Protein AF-A0A850QR48-F1 (afdb_monomer_lite)

pLDDT: mean 93.19, std 10.58, range [37.56, 98.62]

Foldseek 3Di:
DDPPPPDPPVVVVVVLVVLLLQCQQAAAAPLLCLLVQLVLVVVLVVVVWDKDEAVRVDPPVPDPPDDVVSLVVSLVVSVVVPRDVVVSVRNVSGGDMDTDDDPVDDDDDDDDDFDRHWAQAADDPDCPRPCNVVVRHYPDGRTGNYPNVGSPSD

Secondary structure (DSSP, 8-state):
--------HHHHHHHHHHHHHHHHHS--BTT--HHHHHHHHHHHHHTT-EEE-GGGT--GGG--S--HHHHHHHHHHHHHTT--HHHHHHHTT----EEE---SSS-----------BBS-PPP--TTSHHHHTT---SSTT-B-TTTTT-TT-

Structure (mmCIF, N/CA/C/O backbone):
data_AF-A0A850QR48-F1
#
_entry.id   AF-A0A850QR48-F1
#
loop_
_atom_site.group_PDB
_atom_site.id
_atom_site.type_symbol
_atom_site.label_atom_id
_atom_site.label_alt_id
_atom_site.label_comp_id
_atom_site.label_asym_id
_atom_site.label_entity_id
_atom_site.label_seq_id
_atom_site.pdbx_PDB_ins_code
_atom_site.Cartn_x
_atom_site.Cartn_y
_atom_site.Cartn_z
_atom_site.occupancy
_atom_site.B_iso_or_equiv
_atom_site.auth_seq_id
_atom_site.auth_comp_id
_atom_site.auth_asym_id
_atom_site.auth_atom_id
_atom_site.pdbx_PDB_model_num
ATOM 1 N N . MET A 1 1 ? -37.547 1.657 4.595 1.00 37.56 1 MET A N 1
ATOM 2 C CA . MET A 1 1 ? -37.217 2.499 3.427 1.00 37.56 1 MET A CA 1
ATOM 3 C C . MET A 1 1 ? -35.906 1.968 2.877 1.00 37.56 1 MET A C 1
ATOM 5 O O . MET A 1 1 ? -34.861 2.218 3.457 1.00 37.56 1 MET A O 1
ATOM 9 N N . THR A 1 2 ? -35.983 1.075 1.897 1.00 42.69 2 THR A N 1
ATOM 10 C CA . THR A 1 2 ? -34.848 0.290 1.398 1.00 42.69 2 THR A CA 1
ATOM 11 C C . THR A 1 2 ? -34.042 1.157 0.434 1.00 42.69 2 THR A C 1
ATOM 13 O O . THR A 1 2 ? -34.392 1.279 -0.735 1.00 42.69 2 THR A O 1
ATOM 16 N N . PHE A 1 3 ? -32.992 1.810 0.931 1.00 43.66 3 PHE A N 1
ATOM 17 C CA . PHE A 1 3 ? -32.011 2.497 0.093 1.00 43.66 3 PHE A CA 1
ATOM 18 C C . PHE A 1 3 ? -31.016 1.470 -0.458 1.00 43.66 3 PHE A C 1
ATOM 20 O O . PHE A 1 3 ? -29.867 1.419 -0.039 1.00 43.66 3 PHE A O 1
ATOM 27 N N . PHE A 1 4 ? -31.447 0.633 -1.402 1.00 51.44 4 PHE A N 1
ATOM 28 C CA . PHE A 1 4 ? -30.479 0.066 -2.336 1.00 51.44 4 PHE A CA 1
ATOM 29 C C . PHE A 1 4 ? -30.189 1.169 -3.351 1.00 51.44 4 PHE A C 1
ATOM 31 O O . PHE A 1 4 ? -30.969 1.398 -4.274 1.00 51.44 4 PHE A O 1
ATOM 38 N N . GLN A 1 5 ? -29.114 1.929 -3.128 1.00 60.53 5 GLN A N 1
ATOM 39 C CA . GLN A 1 5 ? -28.531 2.713 -4.211 1.00 60.53 5 GLN A CA 1
ATOM 40 C C . GLN A 1 5 ? -28.214 1.735 -5.346 1.00 60.53 5 GLN A C 1
ATOM 42 O O . GLN A 1 5 ? -27.532 0.737 -5.120 1.00 60.53 5 GLN A O 1
ATOM 47 N N . ASN A 1 6 ? -28.728 2.007 -6.548 1.00 66.50 6 ASN A N 1
ATOM 48 C CA . ASN A 1 6 ? -28.293 1.297 -7.745 1.00 66.50 6 ASN A CA 1
ATOM 49 C C . ASN A 1 6 ? -26.796 1.547 -7.894 1.00 66.50 6 ASN A C 1
ATOM 51 O O . ASN A 1 6 ? -26.363 2.666 -8.172 1.00 66.50 6 ASN A O 1
ATOM 55 N N . TYR A 1 7 ? -26.021 0.511 -7.621 1.00 76.44 7 TYR A N 1
ATOM 56 C CA . TYR A 1 7 ? -24.584 0.562 -7.694 1.00 76.44 7 TYR A CA 1
ATOM 57 C C . TYR A 1 7 ? -24.136 0.391 -9.145 1.00 76.44 7 TYR A C 1
ATOM 59 O O . TYR A 1 7 ? -24.599 -0.518 -9.831 1.00 76.44 7 TYR A O 1
ATOM 67 N N . ASP A 1 8 ? -23.244 1.258 -9.623 1.00 90.50 8 ASP A N 1
ATOM 68 C CA . ASP A 1 8 ? -22.635 1.086 -10.943 1.00 90.50 8 ASP A CA 1
ATOM 69 C C . ASP A 1 8 ? -21.502 0.052 -10.854 1.00 90.50 8 ASP A C 1
ATOM 71 O O . ASP A 1 8 ? -20.349 0.363 -10.535 1.00 90.50 8 ASP A O 1
ATOM 75 N N . GLU A 1 9 ? -21.860 -1.204 -11.113 1.00 91.38 9 GLU A N 1
ATOM 76 C CA . GLU A 1 9 ? -20.939 -2.342 -11.106 1.00 91.38 9 GLU A CA 1
ATOM 77 C C . GLU A 1 9 ? -19.810 -2.195 -12.133 1.00 91.38 9 GLU A C 1
ATOM 79 O O . GLU A 1 9 ? -18.675 -2.593 -11.859 1.00 91.38 9 GLU A O 1
ATOM 84 N N . GLN A 1 10 ? -20.084 -1.595 -13.296 1.00 92.56 10 GLN A N 1
ATOM 85 C CA . GLN A 1 10 ? -19.069 -1.403 -14.335 1.00 92.56 10 GLN A CA 1
ATOM 86 C C . GLN A 1 10 ? -18.046 -0.363 -13.893 1.00 92.56 10 GLN A C 1
ATOM 88 O O . GLN A 1 10 ? -16.839 -0.598 -14.000 1.00 92.56 10 GLN A O 1
ATOM 93 N N . ALA A 1 11 ? -18.513 0.753 -13.328 1.00 92.88 11 ALA A N 1
ATOM 94 C CA . ALA A 1 11 ? -17.627 1.763 -12.769 1.00 92.88 11 ALA A CA 1
ATOM 95 C C . ALA A 1 11 ? -16.777 1.197 -11.624 1.00 92.88 11 ALA A C 1
ATOM 97 O O . ALA A 1 11 ? -15.583 1.492 -11.555 1.00 92.88 11 ALA A O 1
ATOM 98 N N . LEU A 1 12 ? -17.343 0.354 -10.749 1.00 91.38 12 LEU A N 1
ATOM 99 C CA . LEU A 1 12 ? -16.549 -0.318 -9.719 1.00 91.38 12 LEU A CA 1
ATOM 100 C C . LEU A 1 12 ? -15.494 -1.223 -10.315 1.00 91.38 12 LEU A C 1
ATOM 102 O O . LEU A 1 12 ? -14.329 -1.092 -9.962 1.00 91.38 12 LEU A O 1
ATOM 106 N N . SER A 1 13 ? -15.906 -2.140 -11.188 1.00 94.25 13 SER A N 1
ATOM 107 C CA . SER A 1 13 ? -15.005 -3.120 -11.781 1.00 94.25 13 SER A CA 1
ATOM 108 C C . SER A 1 13 ? -13.825 -2.414 -12.443 1.00 94.25 13 SER A C 1
ATOM 110 O O . SER A 1 13 ? -12.671 -2.778 -12.216 1.00 94.25 13 SER A O 1
ATOM 112 N N . GLN A 1 14 ? -14.093 -1.313 -13.149 1.00 94.94 14 GLN A N 1
ATOM 113 C CA . GLN A 1 14 ? -13.049 -0.500 -13.750 1.00 94.94 14 GLN A CA 1
ATOM 114 C C . GLN A 1 14 ? -12.130 0.163 -12.711 1.00 94.94 14 GLN A C 1
ATOM 116 O O . GLN A 1 14 ? -10.915 0.184 -12.916 1.00 94.94 14 GLN A O 1
ATOM 121 N N . ARG A 1 15 ? -12.663 0.680 -11.593 1.00 94.06 15 ARG A N 1
ATOM 122 C CA . ARG A 1 15 ? -11.843 1.225 -10.494 1.00 94.06 15 ARG A CA 1
ATOM 123 C C . ARG A 1 15 ? -10.956 0.155 -9.859 1.00 94.06 15 ARG A C 1
ATOM 125 O O . ARG A 1 15 ? -9.757 0.380 -9.749 1.00 94.06 15 ARG A O 1
ATOM 132 N N . LEU A 1 16 ? -11.508 -1.012 -9.526 1.00 94.25 16 LEU A N 1
ATOM 133 C CA . LEU A 1 16 ? -10.751 -2.124 -8.936 1.00 94.25 16 LEU A CA 1
ATOM 134 C C . LEU A 1 16 ? -9.649 -2.612 -9.880 1.00 94.25 16 LEU A C 1
ATOM 136 O O . LEU A 1 16 ? -8.508 -2.818 -9.475 1.00 94.25 16 LEU A O 1
ATOM 140 N N . MET A 1 17 ? -9.948 -2.712 -11.179 1.00 94.06 17 MET A N 1
ATOM 141 C CA . MET A 1 17 ? -8.939 -3.024 -12.190 1.00 94.06 17 MET A CA 1
ATOM 142 C C . MET A 1 17 ? -7.825 -1.976 -12.248 1.00 94.06 17 MET A C 1
ATOM 144 O O . MET A 1 17 ? -6.671 -2.340 -12.472 1.00 94.06 17 MET A O 1
ATOM 148 N N . ASN A 1 18 ? -8.150 -0.694 -12.069 1.00 95.44 18 ASN A N 1
ATOM 149 C CA . ASN A 1 18 ? -7.155 0.373 -12.049 1.00 95.44 18 ASN A CA 1
ATOM 150 C C . ASN A 1 18 ? -6.273 0.287 -10.799 1.00 95.44 18 ASN A C 1
ATOM 152 O O . ASN A 1 18 ? -5.058 0.346 -10.950 1.00 95.44 18 ASN A O 1
ATOM 156 N N . TYR A 1 19 ? -6.848 0.058 -9.613 1.00 95.12 19 TYR A N 1
ATOM 157 C CA . TYR A 1 19 ? -6.077 -0.148 -8.380 1.00 95.12 19 TYR A CA 1
ATOM 158 C C . TYR A 1 19 ? -5.156 -1.357 -8.485 1.00 95.12 19 TYR A C 1
ATOM 160 O O . TYR A 1 19 ? -3.957 -1.246 -8.247 1.00 95.12 19 TYR A O 1
ATOM 168 N N . ARG A 1 20 ? -5.671 -2.492 -8.967 1.00 95.19 20 ARG A N 1
ATOM 169 C CA . ARG A 1 20 ? -4.853 -3.689 -9.189 1.00 95.19 20 ARG A CA 1
ATOM 170 C C . ARG A 1 20 ? -3.669 -3.411 -10.118 1.00 95.19 20 ARG A C 1
ATOM 172 O O . ARG A 1 20 ? -2.578 -3.916 -9.885 1.00 95.19 20 ARG A O 1
ATOM 179 N N . ARG A 1 21 ? -3.872 -2.642 -11.193 1.00 95.62 21 ARG A N 1
ATOM 180 C CA . ARG A 1 21 ? -2.792 -2.277 -12.127 1.00 95.62 21 ARG A CA 1
ATOM 181 C C . ARG A 1 21 ? -1.814 -1.271 -11.528 1.00 95.62 21 ARG A C 1
ATOM 183 O O . ARG A 1 21 ? -0.635 -1.351 -11.846 1.00 95.62 21 ARG A O 1
ATOM 190 N N . GLU A 1 22 ? -2.290 -0.341 -10.704 1.00 95.94 22 GLU A N 1
ATOM 191 C CA . GLU A 1 22 ? -1.447 0.594 -9.956 1.00 95.94 22 GLU A CA 1
ATOM 192 C C . GLU A 1 22 ? -0.524 -0.184 -9.016 1.00 95.94 22 GLU A C 1
ATOM 194 O O . GLU A 1 22 ? 0.688 -0.116 -9.184 1.00 95.94 22 GLU A O 1
ATOM 199 N N . PHE A 1 23 ? -1.069 -1.013 -8.124 1.00 95.31 23 PHE A N 1
ATOM 200 C CA . PHE A 1 23 ? -0.258 -1.795 -7.186 1.00 95.31 23 PHE A CA 1
ATOM 201 C C . PHE A 1 23 ? 0.675 -2.781 -7.899 1.00 95.31 23 PHE A C 1
ATOM 203 O O . PHE A 1 23 ? 1.846 -2.875 -7.556 1.00 95.31 23 PHE A O 1
ATOM 210 N N . HIS A 1 24 ? 0.234 -3.409 -8.998 1.00 95.44 24 HIS A N 1
ATOM 211 C CA . HIS A 1 24 ? 1.126 -4.228 -9.833 1.00 95.44 24 HIS A CA 1
ATOM 212 C C . HIS A 1 24 ? 2.323 -3.440 -10.388 1.00 95.44 24 HIS A C 1
ATOM 214 O O . HIS A 1 24 ? 3.429 -3.970 -10.471 1.00 95.44 24 HIS A O 1
ATOM 220 N N . ARG A 1 25 ? 2.102 -2.184 -10.789 1.00 95.81 25 ARG A N 1
ATOM 221 C CA . ARG A 1 25 ? 3.128 -1.305 -11.365 1.00 95.81 25 ARG A CA 1
ATOM 222 C C . ARG A 1 25 ? 4.100 -0.765 -10.312 1.00 95.81 25 ARG A C 1
ATOM 224 O O . ARG A 1 25 ? 5.260 -0.514 -10.645 1.00 95.81 25 ARG A O 1
ATOM 231 N N . TYR A 1 26 ? 3.644 -0.614 -9.072 1.00 96.81 26 TYR A N 1
ATOM 232 C CA . TYR A 1 26 ? 4.423 -0.145 -7.925 1.00 96.81 26 TYR A CA 1
ATOM 233 C C . TYR A 1 26 ? 4.579 -1.250 -6.870 1.00 96.81 26 TYR A C 1
ATOM 235 O O . TYR A 1 26 ? 4.132 -1.066 -5.740 1.00 96.81 26 TYR A O 1
ATOM 243 N N . PRO A 1 27 ? 5.179 -2.404 -7.218 1.00 96.44 27 PRO A N 1
ATOM 244 C CA . PRO A 1 27 ? 5.265 -3.511 -6.287 1.00 96.44 27 PRO A CA 1
ATOM 245 C C . PRO A 1 27 ? 6.309 -3.219 -5.207 1.00 96.44 27 PRO A C 1
ATOM 247 O O . PRO A 1 27 ? 7.350 -2.603 -5.467 1.00 96.44 27 PRO A O 1
ATOM 250 N N . GLU A 1 28 ? 6.042 -3.692 -3.997 1.00 97.25 28 GLU A N 1
ATOM 251 C CA . GLU A 1 28 ? 6.888 -3.477 -2.827 1.00 97.25 28 GLU A CA 1
ATOM 252 C C . GLU A 1 28 ? 7.066 -4.791 -2.071 1.00 97.25 28 GLU A C 1
ATOM 254 O O . GLU A 1 28 ? 6.085 -5.462 -1.781 1.00 97.25 28 GLU A O 1
ATOM 259 N N . SER A 1 29 ? 8.307 -5.174 -1.773 1.00 96.62 29 SER A N 1
ATOM 260 C CA . SER A 1 29 ? 8.610 -6.386 -1.003 1.00 96.62 29 SER A CA 1
ATOM 261 C C . SER A 1 29 ? 8.078 -6.302 0.431 1.00 96.62 29 SER A C 1
ATOM 263 O O . SER A 1 29 ? 7.767 -5.214 0.927 1.00 96.62 29 SER A O 1
ATOM 265 N N . ALA A 1 30 ? 8.072 -7.445 1.117 1.00 96.25 30 ALA A N 1
ATOM 266 C CA . ALA A 1 30 ? 7.724 -7.540 2.529 1.00 96.25 30 ALA A CA 1
ATOM 267 C C . ALA A 1 30 ? 8.435 -6.471 3.389 1.00 96.25 30 ALA A C 1
ATOM 269 O O . ALA A 1 30 ? 9.638 -6.227 3.244 1.00 96.25 30 ALA A O 1
ATOM 270 N N . TRP A 1 31 ? 7.686 -5.849 4.304 1.00 97.50 31 TRP A N 1
ATOM 271 C CA . TRP A 1 31 ? 8.117 -4.757 5.195 1.00 97.50 31 TRP A CA 1
ATOM 272 C C . TRP A 1 31 ? 8.486 -3.434 4.505 1.00 97.50 31 TRP A C 1
ATOM 274 O O . TRP A 1 31 ? 8.971 -2.512 5.168 1.00 97.50 31 TRP A O 1
ATOM 284 N N . CYS A 1 32 ? 8.282 -3.328 3.192 1.00 98.00 32 CYS A N 1
ATOM 285 C CA . CYS A 1 32 ? 8.676 -2.182 2.373 1.00 98.00 32 CYS A CA 1
ATOM 286 C C . CYS A 1 32 ? 7.502 -1.518 1.630 1.00 98.00 32 CYS A C 1
ATOM 288 O O . CYS A 1 32 ? 7.734 -0.667 0.773 1.00 98.00 32 CYS A O 1
ATOM 290 N N . GLU A 1 33 ? 6.262 -1.880 1.956 1.00 98.00 33 GLU A N 1
ATOM 291 C CA . GLU A 1 33 ? 4.987 -1.505 1.326 1.00 98.00 33 GLU A CA 1
ATOM 292 C C . GLU A 1 33 ? 4.511 -0.079 1.675 1.00 98.00 33 GLU A C 1
ATOM 294 O O . GLU A 1 33 ? 3.339 0.166 1.982 1.00 98.00 33 GLU A O 1
ATOM 299 N N . PHE A 1 34 ? 5.427 0.890 1.689 1.00 98.62 34 PHE A N 1
ATOM 300 C CA . PHE A 1 34 ? 5.170 2.260 2.138 1.00 98.62 34 PHE A CA 1
ATOM 301 C C . PHE A 1 34 ? 4.268 3.041 1.181 1.00 98.62 34 PHE A C 1
ATOM 303 O O . PHE A 1 34 ? 3.353 3.742 1.625 1.00 98.62 34 PHE A O 1
ATOM 310 N N . PHE A 1 35 ? 4.501 2.934 -0.128 1.00 98.50 35 PHE A N 1
ATOM 311 C CA . PHE A 1 35 ? 3.660 3.578 -1.132 1.00 98.50 35 PHE A CA 1
ATOM 312 C C . PHE A 1 35 ? 2.250 2.996 -1.082 1.00 98.50 35 PHE A C 1
ATOM 314 O O . PHE A 1 35 ? 1.279 3.743 -0.951 1.00 98.50 35 PHE A O 1
ATOM 321 N N . THR A 1 36 ? 2.142 1.670 -1.102 1.00 98.19 36 THR A N 1
ATOM 322 C CA . THR A 1 36 ? 0.874 0.941 -1.056 1.00 98.19 36 THR A CA 1
ATOM 323 C C . THR A 1 36 ? 0.091 1.297 0.202 1.00 98.19 36 THR A C 1
ATOM 325 O O . THR A 1 36 ? -1.066 1.709 0.107 1.00 98.19 36 THR A O 1
ATOM 328 N N . THR A 1 37 ? 0.736 1.281 1.373 1.00 98.56 37 THR A N 1
ATOM 329 C CA . THR A 1 37 ? 0.097 1.684 2.635 1.00 98.56 37 THR A CA 1
ATOM 330 C C . THR A 1 37 ? -0.397 3.137 2.584 1.00 98.56 37 THR A C 1
ATOM 332 O O . THR A 1 37 ? -1.519 3.410 3.009 1.00 98.56 37 THR A O 1
ATOM 335 N N . CYS A 1 38 ? 0.365 4.074 1.998 1.00 98.56 38 CYS A N 1
ATOM 336 C CA . CYS A 1 38 ? -0.080 5.466 1.839 1.00 98.56 38 CYS A CA 1
ATOM 337 C C . CYS A 1 38 ? -1.327 5.578 0.950 1.00 98.56 38 CYS A C 1
ATOM 339 O O . CYS A 1 38 ? -2.230 6.368 1.238 1.00 98.56 38 CYS A O 1
ATOM 341 N N . ARG A 1 39 ? -1.393 4.800 -0.138 1.00 98.06 39 ARG A N 1
ATOM 342 C CA . ARG A 1 39 ? -2.549 4.787 -1.050 1.00 98.06 39 ARG A CA 1
ATOM 343 C C . ARG A 1 39 ? -3.797 4.236 -0.362 1.00 98.06 39 ARG A C 1
ATOM 345 O O . ARG A 1 39 ? -4.862 4.840 -0.499 1.00 98.06 39 ARG A O 1
ATOM 352 N N . ILE A 1 40 ? -3.662 3.157 0.411 1.00 98.12 40 ILE A N 1
ATOM 353 C CA . ILE A 1 40 ? -4.763 2.585 1.199 1.00 98.12 40 ILE A CA 1
ATOM 354 C C . ILE A 1 40 ? -5.222 3.591 2.259 1.00 98.12 40 ILE A C 1
ATOM 356 O O . ILE A 1 40 ? -6.414 3.870 2.347 1.00 98.12 40 ILE A O 1
ATOM 360 N N . ALA A 1 41 ? -4.295 4.192 3.010 1.00 98.50 41 ALA A N 1
ATOM 361 C CA . ALA A 1 41 ? -4.613 5.176 4.043 1.00 98.50 41 ALA A CA 1
ATOM 362 C C . ALA A 1 41 ? -5.409 6.361 3.480 1.00 98.50 41 ALA A C 1
ATOM 364 O O . ALA A 1 41 ? -6.463 6.705 4.011 1.00 98.50 41 ALA A O 1
ATOM 365 N N . ALA A 1 42 ? -4.969 6.920 2.348 1.00 97.94 42 ALA A N 1
ATOM 366 C CA . ALA A 1 42 ? -5.687 7.995 1.670 1.00 97.94 42 ALA A CA 1
ATOM 367 C C . ALA A 1 42 ? -7.113 7.590 1.265 1.00 97.94 42 ALA A C 1
ATOM 369 O O . ALA A 1 42 ? -8.046 8.383 1.390 1.00 97.94 42 ALA A O 1
ATOM 370 N N . HIS A 1 43 ? -7.288 6.360 0.776 1.00 96.75 43 HIS A N 1
ATOM 371 C CA . HIS A 1 43 ? -8.595 5.852 0.377 1.00 96.75 43 HIS A CA 1
ATOM 372 C C . HIS A 1 43 ? -9.522 5.638 1.581 1.00 96.75 43 HIS A C 1
ATOM 374 O O . HIS A 1 43 ? -10.666 6.090 1.567 1.00 96.75 43 HIS A O 1
ATOM 380 N N . MET A 1 44 ? -9.024 5.000 2.639 1.00 97.81 44 MET A N 1
ATOM 381 C CA . MET A 1 44 ? -9.798 4.711 3.847 1.00 97.81 44 MET A CA 1
ATOM 382 C C . MET A 1 44 ? -10.190 5.998 4.582 1.00 97.81 44 MET A C 1
ATOM 384 O O . MET A 1 44 ? -11.356 6.162 4.944 1.00 97.81 44 MET A O 1
ATOM 388 N N . GLU A 1 45 ? -9.267 6.957 4.717 1.00 97.56 45 GLU A N 1
ATOM 389 C CA . GLU A 1 45 ? -9.575 8.269 5.300 1.00 97.56 45 GLU A CA 1
ATOM 390 C C . GLU A 1 45 ? -10.641 9.009 4.483 1.00 97.56 45 GLU A C 1
ATOM 392 O O . GLU A 1 45 ? -11.590 9.550 5.051 1.00 97.56 45 GLU A O 1
ATOM 397 N N . HIS A 1 46 ? -10.540 8.994 3.148 1.00 96.69 46 HIS A N 1
ATOM 398 C CA . HIS A 1 46 ? -11.541 9.613 2.276 1.00 96.69 46 HIS A CA 1
ATOM 399 C C . HIS A 1 46 ? -12.952 9.043 2.499 1.00 96.69 46 HIS A C 1
ATOM 401 O O . HIS A 1 46 ? -13.941 9.765 2.369 1.00 96.69 46 HIS A O 1
ATOM 407 N N . HIS A 1 47 ? -13.047 7.765 2.869 1.00 95.69 47 HIS A N 1
ATOM 408 C CA . HIS A 1 47 ? -14.303 7.088 3.187 1.00 95.69 47 HIS A CA 1
ATOM 409 C C . HIS A 1 47 ? -14.714 7.181 4.667 1.00 95.69 47 HIS A C 1
ATOM 411 O O . HIS A 1 47 ? -15.717 6.584 5.052 1.00 95.69 47 HIS A O 1
ATOM 417 N N . GLY A 1 48 ? -13.998 7.963 5.480 1.00 96.75 48 GLY A N 1
ATOM 418 C CA . GLY A 1 48 ? -14.357 8.244 6.871 1.00 96.75 48 GLY A CA 1
ATOM 419 C C . GLY A 1 48 ? -13.955 7.157 7.867 1.00 96.75 48 GLY A C 1
ATOM 420 O O . GLY A 1 48 ? -14.483 7.137 8.978 1.00 96.75 48 GLY A O 1
ATOM 421 N N . TYR A 1 49 ? -13.041 6.260 7.493 1.00 98.38 49 TYR A N 1
ATOM 422 C CA . TYR A 1 49 ? -12.484 5.282 8.424 1.00 98.38 49 TYR A CA 1
ATOM 423 C C . TYR A 1 49 ? -11.521 5.954 9.403 1.00 98.38 49 TYR A C 1
ATOM 425 O O . TYR A 1 49 ? -10.760 6.854 9.042 1.00 98.38 49 TYR A O 1
ATOM 433 N N . GLN A 1 50 ? -11.515 5.460 10.637 1.00 98.19 50 GLN A N 1
ATOM 434 C CA . GLN A 1 50 ? -10.459 5.748 11.600 1.00 98.19 50 GLN A CA 1
ATOM 435 C C . GLN A 1 50 ? -9.253 4.867 11.278 1.00 98.19 50 GLN A C 1
ATOM 437 O O . GLN A 1 50 ? -9.408 3.669 11.034 1.00 98.19 50 GLN A O 1
ATOM 442 N N . LEU A 1 51 ? -8.066 5.465 11.247 1.00 98.56 51 LEU A N 1
ATOM 443 C CA . LEU A 1 51 ? -6.839 4.794 10.835 1.00 98.56 51 LEU A CA 1
ATOM 444 C C . LEU A 1 51 ? -5.951 4.494 12.043 1.00 98.56 51 LEU A C 1
ATOM 446 O O . LEU A 1 51 ? -5.811 5.346 12.916 1.00 98.56 51 LEU A O 1
ATOM 450 N N . ALA A 1 52 ? -5.339 3.314 12.045 1.00 98.44 52 ALA A N 1
ATOM 451 C CA . ALA A 1 52 ? -4.362 2.867 13.031 1.00 98.44 52 ALA A CA 1
ATOM 452 C C . ALA A 1 52 ? -3.077 2.423 12.319 1.00 98.44 52 ALA A C 1
ATOM 454 O O . ALA A 1 52 ? -3.142 1.717 11.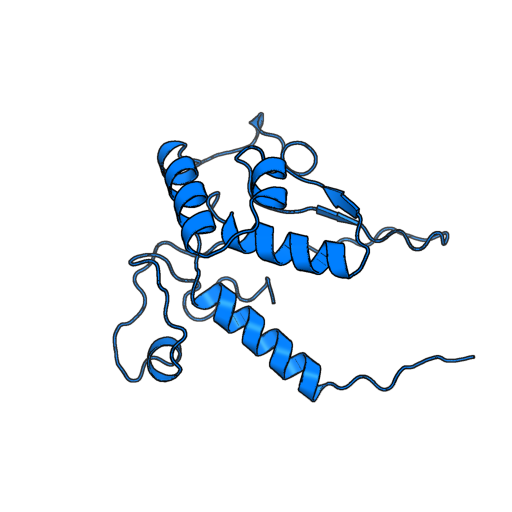305 1.00 98.44 52 ALA A O 1
ATOM 455 N N . PHE A 1 53 ? -1.920 2.823 12.847 1.00 98.44 53 PHE A N 1
ATOM 456 C CA . PHE A 1 53 ? -0.611 2.590 12.225 1.00 98.44 53 PHE A CA 1
ATOM 457 C C . PHE A 1 53 ? 0.398 1.997 13.210 1.00 98.44 53 PHE A C 1
ATOM 459 O O . PHE A 1 53 ? 0.203 2.021 14.423 1.00 98.44 53 PHE A O 1
ATOM 466 N N . ALA A 1 54 ? 1.513 1.497 12.674 1.00 97.00 54 ALA A N 1
ATOM 467 C CA . ALA A 1 54 ? 2.690 1.113 13.445 1.00 97.00 54 ALA A CA 1
ATOM 468 C C . ALA A 1 54 ? 2.371 0.197 14.644 1.00 97.00 54 ALA A C 1
ATOM 470 O O . ALA A 1 54 ? 1.815 -0.890 14.475 1.00 97.00 54 ALA A O 1
ATOM 471 N N . ASP A 1 55 ? 2.711 0.640 15.855 1.00 96.75 55 ASP A N 1
ATOM 472 C CA . ASP A 1 55 ? 2.541 -0.112 17.100 1.00 96.75 55 ASP A CA 1
ATOM 473 C C . ASP A 1 55 ? 1.073 -0.396 17.458 1.00 96.75 55 ASP A C 1
ATOM 475 O O . ASP A 1 55 ? 0.801 -1.291 18.258 1.00 96.75 55 ASP A O 1
ATOM 479 N N . GLU A 1 56 ? 0.116 0.323 16.861 1.00 97.50 56 GLU A N 1
ATOM 480 C CA . GLU A 1 56 ? -1.314 0.054 17.048 1.00 97.50 56 GLU A CA 1
ATOM 481 C C . GLU A 1 56 ? -1.762 -1.225 16.330 1.00 97.50 56 GLU A C 1
ATOM 483 O O . GLU A 1 56 ? -2.769 -1.825 16.710 1.00 97.50 56 GLU A O 1
ATOM 488 N N . ILE A 1 57 ? -1.022 -1.649 15.300 1.00 96.62 57 ILE A N 1
ATOM 489 C CA . ILE A 1 57 ? -1.386 -2.791 14.451 1.00 96.62 57 ILE A CA 1
ATOM 490 C C . ILE A 1 57 ? -0.358 -3.924 14.483 1.00 96.62 57 ILE A C 1
ATOM 492 O O . ILE A 1 57 ? -0.721 -5.079 14.263 1.00 96.62 57 ILE A O 1
ATOM 496 N N . ILE A 1 58 ? 0.914 -3.626 14.762 1.00 96.69 58 ILE A N 1
ATOM 497 C CA . ILE A 1 58 ? 2.014 -4.592 14.720 1.00 96.69 58 ILE A CA 1
ATOM 498 C C . ILE A 1 58 ? 2.884 -4.437 15.966 1.00 96.69 58 ILE A C 1
ATOM 500 O O . ILE A 1 58 ? 3.465 -3.389 16.228 1.00 96.69 58 ILE A O 1
ATOM 504 N N . ALA A 1 59 ? 3.057 -5.529 16.710 1.00 96.88 59 ALA A N 1
ATOM 505 C CA . ALA A 1 59 ? 4.009 -5.571 17.812 1.00 96.88 59 ALA A CA 1
ATOM 506 C C . ALA A 1 59 ? 5.450 -5.637 17.273 1.00 96.88 59 ALA A C 1
ATOM 508 O O . ALA A 1 59 ? 5.867 -6.676 16.758 1.00 96.88 59 ALA A O 1
ATOM 509 N N . ARG A 1 60 ? 6.242 -4.567 17.445 1.00 94.50 60 ARG A N 1
ATOM 510 C CA . ARG A 1 60 ? 7.644 -4.492 16.970 1.00 94.50 60 ARG A CA 1
ATOM 511 C C . ARG A 1 60 ? 8.516 -5.672 17.379 1.00 94.50 60 ARG A C 1
ATOM 513 O O . ARG A 1 60 ? 9.335 -6.136 16.595 1.00 94.50 60 ARG A O 1
ATOM 520 N N . SER A 1 61 ? 8.332 -6.176 18.596 1.00 96.31 61 SER A N 1
ATOM 521 C CA . SER A 1 61 ? 9.092 -7.316 19.119 1.00 96.31 61 SER A CA 1
ATOM 522 C C . SER A 1 61 ? 8.825 -8.633 18.381 1.00 96.31 61 SER A C 1
ATOM 524 O O . SER A 1 61 ? 9.606 -9.568 18.532 1.00 96.31 61 SER A O 1
ATOM 526 N N . ALA A 1 62 ? 7.742 -8.716 17.604 1.00 96.12 62 ALA A N 1
ATOM 527 C CA . ALA A 1 62 ? 7.369 -9.888 16.818 1.00 96.12 62 ALA A CA 1
ATOM 528 C C . ALA A 1 62 ? 7.803 -9.796 15.343 1.00 96.12 62 ALA A C 1
ATOM 530 O O . ALA A 1 62 ? 7.592 -10.747 14.590 1.00 96.12 62 ALA A O 1
ATOM 531 N N . ILE A 1 63 ? 8.399 -8.677 14.919 1.00 96.50 63 ILE A N 1
ATOM 532 C CA . ILE A 1 63 ? 8.857 -8.489 13.542 1.00 96.50 63 ILE A CA 1
ATOM 533 C C . ILE A 1 63 ? 10.078 -9.380 13.277 1.00 96.50 63 ILE A C 1
ATOM 535 O O . ILE A 1 63 ? 11.057 -9.369 14.021 1.00 96.50 63 ILE A O 1
ATOM 539 N N . MET A 1 64 ? 10.023 -10.144 12.186 1.00 96.50 64 MET A N 1
ATOM 540 C CA . MET A 1 64 ? 11.083 -11.055 11.746 1.00 96.50 64 MET A CA 1
ATOM 541 C C . MET A 1 64 ? 11.404 -10.827 10.269 1.00 96.50 64 MET A C 1
ATOM 543 O O . MET A 1 64 ? 10.537 -10.420 9.498 1.00 96.50 64 MET A O 1
ATOM 547 N N . GLY A 1 65 ? 12.644 -11.123 9.866 1.00 94.31 65 GLY A N 1
ATOM 548 C CA . GLY A 1 65 ? 13.065 -11.049 8.459 1.00 94.31 65 GLY A CA 1
ATOM 549 C C . GLY A 1 65 ? 13.100 -9.634 7.875 1.00 94.31 65 GLY A C 1
ATOM 550 O O . GLY A 1 65 ? 13.158 -9.480 6.662 1.00 94.31 65 GLY A O 1
ATOM 551 N N . ARG A 1 66 ? 13.047 -8.610 8.729 1.00 95.69 66 ARG A N 1
ATOM 552 C CA . ARG A 1 66 ? 13.097 -7.202 8.346 1.00 95.69 66 ARG A CA 1
ATOM 553 C C . ARG A 1 66 ? 14.539 -6.717 8.249 1.00 95.69 66 ARG A C 1
ATOM 555 O O . ARG A 1 66 ? 15.344 -6.991 9.138 1.00 95.69 66 ARG A O 1
ATOM 562 N N . ASP A 1 67 ? 14.818 -5.953 7.202 1.00 96.44 67 ASP A N 1
ATOM 563 C CA . ASP A 1 67 ? 16.091 -5.278 6.978 1.00 96.44 67 ASP A CA 1
ATOM 564 C C . ASP A 1 67 ? 15.901 -3.753 7.011 1.00 96.44 67 ASP A C 1
ATOM 566 O O . ASP A 1 67 ? 15.098 -3.197 6.260 1.00 96.44 67 ASP A O 1
ATOM 570 N N . GLU A 1 68 ? 16.623 -3.066 7.898 1.00 96.56 68 GLU A N 1
ATOM 571 C CA . GLU A 1 68 ? 16.432 -1.624 8.117 1.00 96.56 68 GLU A CA 1
ATOM 572 C C . GLU A 1 68 ? 16.998 -0.765 6.975 1.00 96.56 68 GLU A C 1
ATOM 574 O O . GLU A 1 68 ? 16.497 0.331 6.723 1.00 96.56 68 GLU A O 1
ATOM 579 N N . GLU A 1 69 ? 18.005 -1.250 6.242 1.00 97.62 69 GLU A N 1
ATOM 580 C CA . GLU A 1 69 ? 18.514 -0.548 5.058 1.00 97.62 69 GLU A CA 1
ATOM 581 C C . GLU A 1 69 ? 17.455 -0.541 3.946 1.00 97.62 69 GLU A C 1
ATOM 583 O O . GLU A 1 69 ? 17.113 0.518 3.410 1.00 97.62 69 GLU A O 1
ATOM 588 N N . SER A 1 70 ? 16.852 -1.701 3.681 1.00 96.88 70 SER A N 1
ATOM 589 C CA . SER A 1 70 ? 15.751 -1.861 2.727 1.00 96.88 70 SER A CA 1
ATOM 590 C C . SER A 1 70 ? 14.561 -0.966 3.069 1.00 96.88 70 SER A C 1
ATOM 592 O O . SER A 1 70 ? 14.007 -0.312 2.185 1.00 96.88 70 SER A O 1
ATOM 594 N N . VAL A 1 71 ? 14.213 -0.856 4.352 1.00 98.06 71 VAL A N 1
ATOM 595 C CA . VAL A 1 71 ? 13.155 0.037 4.851 1.00 98.06 71 VAL A CA 1
ATOM 596 C C . VAL A 1 71 ? 13.444 1.504 4.536 1.00 98.06 71 VAL A C 1
ATOM 598 O O . VAL A 1 71 ? 12.554 2.238 4.099 1.00 98.06 71 VAL A O 1
ATOM 601 N N . ILE A 1 72 ? 14.675 1.963 4.764 1.00 98.06 72 ILE A N 1
ATOM 602 C CA . ILE A 1 72 ? 15.063 3.354 4.499 1.00 98.06 72 ILE A CA 1
ATOM 603 C C . ILE A 1 72 ? 14.966 3.652 2.999 1.00 98.06 72 ILE A C 1
ATOM 605 O O . ILE A 1 72 ? 14.414 4.684 2.604 1.00 98.06 72 ILE A O 1
ATOM 609 N N . GLU A 1 73 ? 15.463 2.751 2.154 1.00 98.00 73 GLU A N 1
ATOM 610 C CA . GLU A 1 73 ? 15.394 2.913 0.699 1.00 98.00 73 GLU A CA 1
ATOM 611 C C . GLU A 1 73 ? 13.959 2.823 0.170 1.00 98.00 73 GLU A C 1
ATOM 613 O O . GLU A 1 73 ? 13.576 3.576 -0.730 1.00 98.00 73 GLU A O 1
ATOM 618 N N . ALA A 1 74 ? 13.125 1.969 0.763 1.00 98.06 74 ALA A N 1
ATOM 619 C CA . ALA A 1 74 ? 11.718 1.854 0.412 1.00 98.06 74 ALA A CA 1
ATOM 620 C C . ALA A 1 74 ? 10.928 3.126 0.750 1.00 98.06 74 ALA A C 1
ATOM 622 O O . ALA A 1 74 ? 10.164 3.597 -0.089 1.00 98.06 74 ALA A O 1
ATOM 623 N N . GLN A 1 75 ? 11.171 3.757 1.904 1.00 98.56 75 GLN A N 1
ATOM 624 C CA . GLN A 1 75 ? 10.548 5.044 2.243 1.00 98.56 75 GLN A CA 1
ATOM 625 C C . GLN A 1 75 ? 10.930 6.147 1.246 1.00 98.56 75 GLN A C 1
ATOM 627 O O . GLN A 1 75 ? 10.072 6.906 0.790 1.00 98.56 75 GLN A O 1
ATOM 632 N N . LYS A 1 76 ? 12.208 6.218 0.846 1.00 98.31 76 LYS A N 1
ATOM 633 C CA . LYS A 1 76 ? 12.661 7.163 -0.190 1.00 98.31 76 LYS A CA 1
ATOM 634 C C . LYS A 1 76 ? 11.969 6.890 -1.524 1.00 98.31 76 LYS A C 1
ATOM 636 O O . LYS A 1 76 ? 11.499 7.825 -2.168 1.00 98.31 76 LYS A O 1
ATOM 641 N N . ARG A 1 77 ? 11.886 5.622 -1.932 1.00 98.19 77 ARG A N 1
ATOM 642 C CA . ARG A 1 77 ? 11.218 5.204 -3.171 1.00 98.19 77 ARG A CA 1
ATOM 643 C C . ARG A 1 77 ? 9.724 5.524 -3.154 1.00 98.19 77 ARG A C 1
ATOM 645 O O . ARG A 1 77 ? 9.209 6.039 -4.139 1.00 98.19 77 ARG A O 1
ATOM 652 N N . ALA A 1 78 ? 9.039 5.302 -2.038 1.00 98.31 78 ALA A N 1
ATOM 653 C CA . ALA A 1 78 ? 7.631 5.649 -1.905 1.00 98.31 78 ALA A CA 1
ATOM 654 C C . ALA A 1 78 ? 7.396 7.147 -2.152 1.00 98.31 78 ALA A C 1
ATOM 656 O O . ALA A 1 78 ? 6.492 7.517 -2.901 1.00 98.31 78 ALA A O 1
ATOM 657 N N . LEU A 1 79 ? 8.261 8.014 -1.614 1.00 98.25 79 LEU A N 1
ATOM 658 C CA . LEU A 1 79 ? 8.203 9.456 -1.875 1.00 98.25 79 LEU A CA 1
ATOM 659 C C . LEU A 1 79 ? 8.437 9.798 -3.354 1.00 98.25 79 LEU A C 1
ATOM 661 O O . LEU A 1 79 ? 7.734 10.653 -3.890 1.00 98.25 79 LEU A O 1
ATOM 665 N N . THR A 1 80 ? 9.373 9.132 -4.045 1.00 98.19 80 THR A N 1
ATOM 666 C CA . THR A 1 80 ? 9.582 9.372 -5.489 1.00 98.19 80 THR A CA 1
ATOM 667 C C . THR A 1 80 ? 8.412 8.888 -6.345 1.00 98.19 80 THR A C 1
ATOM 669 O O . THR A 1 80 ? 8.163 9.452 -7.410 1.00 98.19 80 THR A O 1
ATOM 672 N N . TRP A 1 81 ? 7.658 7.895 -5.871 1.00 97.81 81 TRP A N 1
ATOM 673 C CA . TRP A 1 81 ? 6.405 7.440 -6.479 1.00 97.81 81 TRP A CA 1
ATOM 674 C C . TRP A 1 81 ? 5.189 8.302 -6.118 1.00 97.81 81 TRP A C 1
ATOM 676 O O . TRP A 1 81 ? 4.115 8.104 -6.682 1.00 97.81 81 TRP A O 1
ATOM 686 N N . GLY A 1 82 ? 5.354 9.300 -5.245 1.00 97.81 82 GLY A N 1
ATOM 687 C CA . GLY A 1 82 ? 4.300 10.245 -4.880 1.00 97.81 82 GLY A CA 1
ATOM 688 C C . GLY A 1 82 ? 3.468 9.827 -3.669 1.00 97.81 82 GLY A C 1
ATOM 689 O O . GLY A 1 82 ? 2.327 10.270 -3.542 1.00 97.81 82 GLY A O 1
ATOM 690 N N . ALA A 1 83 ? 4.010 8.987 -2.783 1.00 98.00 83 ALA A N 1
ATOM 691 C CA . ALA A 1 83 ? 3.411 8.734 -1.478 1.00 98.00 83 ALA A CA 1
ATOM 692 C C . ALA A 1 83 ? 3.231 10.047 -0.699 1.00 98.00 83 ALA A C 1
ATOM 694 O O . ALA A 1 83 ? 4.122 10.899 -0.683 1.00 98.00 83 ALA A O 1
ATOM 695 N N . ASP A 1 84 ? 2.081 10.201 -0.043 1.00 98.06 84 ASP A N 1
ATOM 696 C CA . ASP A 1 84 ? 1.798 11.371 0.784 1.00 98.06 84 ASP A CA 1
ATOM 697 C C . ASP A 1 84 ? 2.635 11.307 2.080 1.00 98.06 84 ASP A C 1
ATOM 699 O O . ASP A 1 84 ? 2.455 10.374 2.876 1.00 98.06 84 ASP A O 1
ATOM 703 N N . PRO A 1 85 ? 3.526 12.290 2.334 1.00 97.88 85 PRO A N 1
ATOM 704 C CA . PRO A 1 85 ? 4.360 12.317 3.534 1.00 97.88 85 PRO A CA 1
ATOM 705 C C . PRO A 1 85 ? 3.562 12.272 4.840 1.00 97.88 85 PRO A C 1
ATOM 707 O O . PRO A 1 85 ? 4.094 11.829 5.857 1.00 97.88 85 PRO A O 1
ATOM 710 N N . LYS A 1 86 ? 2.295 12.712 4.821 1.00 97.50 86 LYS A N 1
ATOM 711 C CA . LYS A 1 86 ? 1.400 12.667 5.979 1.00 97.50 86 LYS A CA 1
ATOM 712 C C . LYS A 1 86 ? 1.243 11.243 6.513 1.00 97.50 86 LYS A C 1
ATOM 714 O O . LYS A 1 86 ? 1.406 11.032 7.710 1.00 97.50 86 LYS A O 1
ATOM 719 N N . TYR A 1 87 ? 0.938 10.279 5.642 1.00 98.25 87 TYR A N 1
ATOM 720 C CA . TYR A 1 87 ? 0.749 8.882 6.053 1.00 98.25 87 TYR A CA 1
ATOM 721 C C . TYR A 1 87 ? 2.082 8.192 6.298 1.00 98.25 87 TYR A C 1
ATOM 723 O O . TYR A 1 87 ? 2.200 7.414 7.239 1.00 98.25 87 TYR A O 1
ATOM 731 N N . LEU A 1 88 ? 3.104 8.519 5.502 1.00 97.38 88 LEU A N 1
ATOM 732 C CA . LEU A 1 88 ? 4.439 7.957 5.688 1.00 97.38 88 LEU A CA 1
ATOM 733 C C . LEU A 1 88 ? 4.991 8.258 7.089 1.00 97.38 88 LEU A C 1
ATOM 735 O O . LEU A 1 88 ? 5.571 7.385 7.725 1.00 97.38 88 LEU A O 1
ATOM 739 N N . ALA A 1 89 ? 4.758 9.470 7.599 1.00 97.44 89 ALA A N 1
ATOM 740 C CA . ALA A 1 89 ? 5.159 9.849 8.950 1.00 97.44 89 ALA A CA 1
ATOM 741 C C . ALA A 1 89 ? 4.417 9.060 10.046 1.00 97.44 89 ALA A C 1
ATOM 743 O O . ALA A 1 89 ? 5.001 8.785 11.089 1.00 97.44 89 ALA A O 1
ATOM 744 N N . GLN A 1 90 ? 3.153 8.683 9.820 1.00 97.94 90 GLN A N 1
ATOM 745 C CA . GLN A 1 90 ? 2.360 7.911 10.788 1.00 97.94 90 GLN A CA 1
ATOM 746 C C . GLN A 1 90 ? 2.792 6.443 10.878 1.00 97.94 90 GLN A C 1
ATOM 748 O O . GLN A 1 90 ? 2.599 5.817 11.914 1.00 97.94 90 GLN A O 1
ATOM 753 N N . MET A 1 91 ? 3.409 5.907 9.822 1.00 97.75 91 MET A N 1
ATOM 754 C CA . MET A 1 91 ? 3.911 4.531 9.792 1.00 97.75 91 MET A CA 1
ATOM 755 C C . MET A 1 91 ? 5.099 4.300 10.729 1.00 97.75 91 MET A C 1
ATOM 757 O O . MET A 1 91 ? 5.329 3.164 11.124 1.00 97.75 91 MET A O 1
ATOM 761 N N . ASP A 1 92 ? 5.880 5.333 11.068 1.00 96.44 92 ASP A N 1
ATOM 762 C CA . ASP A 1 92 ? 7.086 5.217 11.909 1.00 96.44 92 ASP A CA 1
ATOM 763 C C . ASP A 1 92 ? 7.988 4.015 11.530 1.00 96.44 92 ASP A C 1
ATOM 765 O O . ASP A 1 92 ? 8.429 3.206 12.355 1.00 96.44 92 ASP A O 1
ATOM 769 N N . GLY A 1 93 ? 8.193 3.858 10.217 1.00 96.38 93 GLY A N 1
ATOM 770 C CA . GLY A 1 93 ? 8.965 2.773 9.612 1.00 96.38 93 GLY A CA 1
ATOM 771 C C . GLY A 1 93 ? 8.238 1.426 9.492 1.00 96.38 93 GLY A C 1
ATOM 772 O O . GLY A 1 93 ? 8.805 0.508 8.906 1.00 96.38 93 GLY A O 1
ATOM 773 N N . ILE A 1 94 ? 7.016 1.275 9.995 1.00 97.56 94 ILE A N 1
ATOM 774 C CA . ILE A 1 94 ? 6.221 0.042 9.936 1.00 97.56 94 ILE A CA 1
ATOM 775 C C . ILE A 1 94 ? 5.065 0.212 8.951 1.00 97.56 94 ILE A C 1
ATOM 777 O O . ILE A 1 94 ? 4.183 1.050 9.126 1.00 97.56 94 ILE A O 1
ATOM 781 N N . THR A 1 95 ? 5.071 -0.614 7.916 1.00 97.69 95 THR A N 1
ATOM 782 C CA . THR A 1 95 ? 4.054 -0.654 6.866 1.00 97.69 95 THR A CA 1
ATOM 783 C C . THR A 1 95 ? 2.803 -1.410 7.314 1.00 97.69 95 THR A C 1
ATOM 785 O O . THR A 1 95 ? 2.815 -2.143 8.304 1.00 97.69 95 THR A O 1
ATOM 788 N N . GLY A 1 96 ? 1.705 -1.221 6.581 1.00 97.56 96 GLY A N 1
ATOM 789 C CA . GLY A 1 96 ? 0.392 -1.755 6.932 1.00 97.56 96 GLY A CA 1
ATOM 790 C C . GLY A 1 96 ? -0.530 -0.720 7.579 1.00 97.56 96 GLY A C 1
ATOM 791 O O . GLY A 1 96 ? -0.115 0.358 8.006 1.00 97.56 96 GLY A O 1
ATOM 792 N N . LEU A 1 97 ? -1.821 -1.048 7.608 1.00 98.12 97 LEU A N 1
ATOM 793 C CA . LEU A 1 97 ? -2.880 -0.155 8.066 1.00 98.12 97 LEU A CA 1
ATOM 794 C C . LEU A 1 97 ? -3.998 -0.948 8.744 1.00 98.12 97 LEU A C 1
ATOM 796 O O . LEU A 1 97 ? -4.498 -1.926 8.188 1.00 98.12 97 LEU A O 1
ATOM 800 N N . GLY A 1 98 ? -4.450 -0.467 9.898 1.00 98.38 98 GLY A N 1
ATOM 801 C CA . GLY A 1 98 ? -5.758 -0.798 10.453 1.00 98.38 98 GLY A CA 1
ATOM 802 C C . GLY A 1 98 ? -6.770 0.270 10.04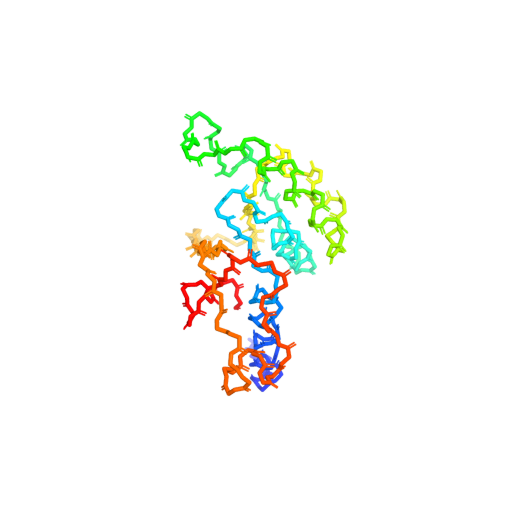3 1.00 98.38 98 GLY A C 1
ATOM 803 O O . GLY A 1 98 ? -6.494 1.459 10.181 1.00 98.38 98 GLY A O 1
ATOM 804 N N . ALA A 1 99 ? -7.936 -0.137 9.540 1.00 98.25 99 ALA A N 1
ATOM 805 C CA . ALA A 1 99 ? -9.022 0.775 9.187 1.00 98.25 99 ALA A CA 1
ATOM 806 C C . ALA A 1 99 ? -10.306 0.351 9.905 1.00 98.25 99 ALA A C 1
ATOM 808 O O . ALA A 1 99 ? -10.783 -0.772 9.739 1.00 98.25 99 ALA A O 1
ATOM 809 N N . ILE A 1 100 ? -10.863 1.254 10.709 1.00 98.25 100 ILE A N 1
ATOM 810 C CA . ILE A 1 100 ? -12.015 0.989 11.569 1.00 98.25 100 ILE A CA 1
ATOM 811 C C . ILE A 1 100 ? -13.193 1.843 11.101 1.00 98.25 100 ILE A C 1
ATOM 813 O O . ILE A 1 100 ? -13.100 3.069 11.033 1.00 98.25 100 ILE A O 1
ATOM 817 N N . LEU A 1 101 ? -14.311 1.181 10.804 1.00 97.69 101 LEU A N 1
ATOM 818 C CA . LEU A 1 101 ? -15.604 1.820 10.586 1.00 97.69 101 LEU A CA 1
ATOM 819 C C . LEU A 1 101 ? -16.519 1.477 11.758 1.00 97.69 101 LEU A C 1
ATOM 821 O O . LEU A 1 101 ? -17.049 0.369 11.838 1.00 97.69 101 LEU A O 1
ATOM 825 N N . ASP A 1 102 ? -16.707 2.440 12.653 1.00 95.88 102 ASP A N 1
ATOM 826 C CA . ASP A 1 102 ? -17.717 2.349 13.699 1.00 95.88 102 ASP A CA 1
ATOM 827 C C . ASP A 1 102 ? -19.035 2.930 13.176 1.00 95.88 102 ASP A C 1
ATOM 829 O O . ASP A 1 102 ? -19.116 4.098 12.789 1.00 95.88 102 ASP A O 1
ATOM 833 N N . THR A 1 103 ? -20.072 2.095 13.133 1.00 95.62 103 THR A N 1
ATOM 834 C CA . THR A 1 103 ? -21.403 2.509 12.669 1.00 95.62 103 THR A CA 1
ATOM 835 C C . THR A 1 103 ? -22.231 3.184 13.766 1.00 95.62 103 THR A C 1
ATOM 837 O O . THR A 1 103 ? -23.291 3.732 13.470 1.00 95.62 103 THR A O 1
ATOM 840 N N . GLY A 1 104 ? -21.786 3.133 15.027 1.00 96.38 104 GLY A N 1
ATOM 841 C CA . GLY A 1 104 ? -22.537 3.599 16.195 1.00 96.38 104 GLY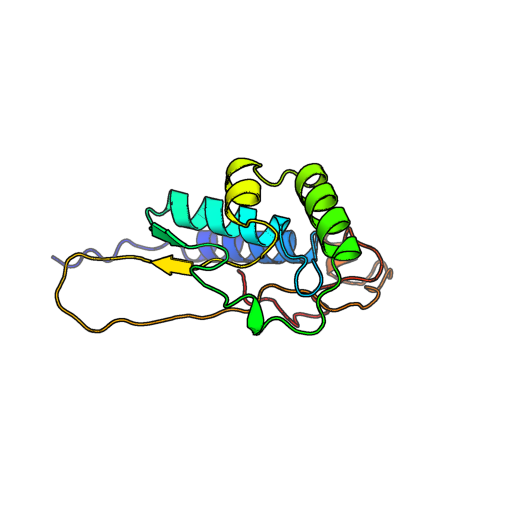 A CA 1
ATOM 842 C C . GLY A 1 104 ? -23.735 2.717 16.567 1.00 96.38 104 GLY A C 1
ATOM 843 O O . GLY A 1 104 ? -24.542 3.106 17.411 1.00 96.38 104 GLY A O 1
ATOM 844 N N . HIS A 1 105 ? -23.881 1.552 15.931 1.00 97.00 105 HIS A N 1
ATOM 845 C CA . HIS A 1 105 ? -24.957 0.600 16.184 1.00 97.00 105 HIS A CA 1
ATOM 846 C C . HIS A 1 105 ? -24.450 -0.631 16.936 1.00 97.00 105 HIS A C 1
ATOM 848 O O . HIS A 1 105 ? -23.420 -1.202 16.579 1.00 97.00 105 HIS A O 1
ATOM 854 N N . ASP A 1 106 ? -25.224 -1.082 17.926 1.00 97.31 106 ASP A N 1
ATOM 855 C CA . ASP A 1 106 ? -24.941 -2.317 18.656 1.00 97.31 106 ASP A CA 1
ATOM 856 C C . ASP A 1 106 ? -24.902 -3.520 17.701 1.00 97.31 106 ASP A C 1
ATOM 858 O O . ASP A 1 106 ? -25.839 -3.772 16.937 1.00 97.31 106 ASP A O 1
ATOM 862 N N . GLY A 1 107 ? -23.822 -4.295 17.770 1.00 96.44 107 GLY A N 1
ATOM 863 C CA . GLY A 1 107 ? -23.619 -5.455 16.914 1.00 96.44 107 GLY A CA 1
ATOM 864 C C . GLY A 1 107 ? -22.235 -6.084 17.078 1.00 96.44 107 GLY A C 1
ATOM 865 O O . GLY A 1 107 ? -21.413 -5.594 17.853 1.00 96.44 107 GLY A O 1
ATOM 866 N N . PRO A 1 108 ? -21.969 -7.200 16.379 1.00 97.62 108 PRO A N 1
ATOM 867 C CA . PRO A 1 108 ? -20.658 -7.837 16.391 1.00 97.62 108 PRO A CA 1
ATOM 868 C C . PRO A 1 108 ? -19.632 -7.054 15.556 1.00 97.62 108 PRO A C 1
ATOM 870 O O . PRO A 1 108 ? -19.972 -6.453 14.538 1.00 97.62 108 PRO A O 1
ATOM 873 N N . THR A 1 109 ? -18.355 -7.148 15.930 1.00 97.56 109 THR A N 1
ATOM 874 C CA . THR A 1 109 ? -17.231 -6.688 15.101 1.00 97.56 109 THR A CA 1
ATOM 875 C C . THR A 1 109 ? -16.887 -7.738 14.044 1.00 97.56 109 THR A C 1
ATOM 877 O O . THR A 1 109 ? -16.717 -8.914 14.366 1.00 97.56 109 THR A O 1
ATOM 880 N N . VAL A 1 110 ? -16.736 -7.312 12.787 1.00 97.75 110 VAL A N 1
ATOM 881 C CA . VAL A 1 110 ? -16.262 -8.152 11.676 1.00 97.75 110 VAL A CA 1
ATOM 882 C C . VAL A 1 110 ? -14.933 -7.601 11.174 1.00 97.75 110 VAL A C 1
ATOM 884 O O . VAL A 1 110 ? -14.806 -6.396 10.976 1.00 97.75 110 VAL A O 1
ATOM 887 N N . ALA A 1 111 ? -13.953 -8.481 10.963 1.00 97.19 111 ALA A N 1
ATOM 888 C CA . ALA A 1 111 ? -12.633 -8.116 10.461 1.00 97.19 111 ALA A CA 1
ATOM 889 C C . ALA A 1 111 ? -12.377 -8.740 9.085 1.00 97.19 111 ALA A C 1
ATOM 891 O O . ALA A 1 111 ? -12.625 -9.928 8.874 1.00 97.19 111 ALA A O 1
ATOM 892 N N . PHE A 1 112 ? -11.832 -7.932 8.178 1.00 97.19 112 PHE A N 1
ATOM 893 C CA . PHE A 1 112 ? -11.282 -8.365 6.897 1.00 97.19 112 PHE A CA 1
ATOM 894 C C . PHE A 1 112 ? -9.780 -8.094 6.902 1.00 97.19 112 PHE A C 1
ATOM 896 O O . PHE A 1 112 ? -9.338 -7.083 7.445 1.00 97.19 112 PHE A O 1
ATOM 903 N N . ARG A 1 113 ? -8.997 -8.999 6.316 1.00 96.81 113 ARG A N 1
ATOM 904 C CA . ARG A 1 113 ? -7.537 -8.900 6.270 1.00 96.81 113 ARG A CA 1
ATOM 905 C C . ARG A 1 113 ? -7.052 -9.242 4.875 1.00 96.81 113 ARG A C 1
ATOM 907 O O . ARG A 1 113 ? -7.485 -10.242 4.306 1.00 96.81 113 ARG A O 1
ATOM 914 N N . PHE A 1 114 ? -6.114 -8.443 4.386 1.00 95.25 114 PHE A N 1
ATOM 915 C CA . PHE A 1 114 ? -5.498 -8.588 3.074 1.00 95.25 114 PHE A CA 1
ATOM 916 C C . PHE A 1 114 ? -3.988 -8.399 3.214 1.00 95.25 114 PHE A C 1
ATOM 918 O O . PHE A 1 114 ? -3.552 -7.524 3.962 1.00 95.25 114 PHE A O 1
ATOM 925 N N . ASP A 1 115 ? -3.218 -9.240 2.530 1.00 94.81 115 ASP A N 1
ATOM 926 C CA . ASP A 1 115 ? -1.787 -9.019 2.313 1.00 94.81 115 ASP A CA 1
ATOM 927 C C . ASP A 1 115 ? -1.595 -7.994 1.197 1.00 94.81 115 ASP A C 1
ATOM 929 O O . ASP A 1 115 ? -2.454 -7.865 0.319 1.00 94.81 115 ASP A O 1
ATOM 933 N N . ILE A 1 116 ? -0.498 -7.242 1.264 1.00 95.62 116 ILE A N 1
ATOM 934 C CA . ILE A 1 116 ? -0.248 -6.109 0.365 1.00 95.62 116 ILE A CA 1
ATOM 935 C C . ILE A 1 116 ? 1.136 -6.147 -0.287 1.00 95.62 116 ILE A C 1
ATOM 937 O O . ILE A 1 116 ? 1.404 -5.310 -1.148 1.00 95.62 116 ILE A O 1
ATOM 941 N N . ASP A 1 117 ? 2.003 -7.079 0.110 1.00 94.50 117 ASP A N 1
ATOM 942 C CA . ASP A 1 117 ? 3.367 -7.179 -0.389 1.00 94.50 117 ASP A CA 1
ATOM 943 C C . ASP A 1 117 ? 3.454 -7.859 -1.756 1.00 94.50 117 ASP A C 1
ATOM 945 O O . ASP A 1 117 ? 2.519 -8.460 -2.281 1.00 94.50 117 ASP A O 1
ATOM 949 N N . ALA A 1 118 ? 4.599 -7.679 -2.392 1.00 94.75 118 ALA A N 1
ATOM 950 C CA . ALA A 1 118 ? 5.003 -8.346 -3.609 1.00 94.75 118 ALA A CA 1
ATOM 951 C C . ALA A 1 118 ? 6.107 -9.361 -3.305 1.00 94.75 118 ALA A C 1
ATOM 953 O O . ALA A 1 118 ? 6.744 -9.339 -2.254 1.00 94.75 118 ALA A O 1
ATOM 954 N N . VAL A 1 119 ? 6.394 -10.217 -4.285 1.00 92.62 119 VAL A N 1
ATOM 955 C CA . VAL A 1 119 ? 7.477 -11.196 -4.186 1.00 92.62 119 VAL A CA 1
ATOM 956 C C . VAL A 1 119 ? 8.726 -10.716 -4.923 1.00 92.62 119 VAL A C 1
ATOM 958 O O . VAL A 1 119 ? 8.640 -10.096 -5.990 1.00 92.62 119 VAL A O 1
ATOM 961 N N . ASP A 1 120 ? 9.894 -11.057 -4.376 1.00 93.88 120 ASP A N 1
ATOM 962 C CA . ASP A 1 120 ? 11.204 -10.759 -4.963 1.00 93.88 120 ASP A CA 1
ATOM 963 C C . ASP A 1 120 ? 11.493 -11.687 -6.153 1.00 93.88 120 ASP A C 1
ATOM 965 O O . ASP A 1 120 ? 12.215 -12.686 -6.070 1.00 93.88 120 ASP A O 1
ATOM 969 N N . VAL A 1 121 ? 10.868 -11.379 -7.288 1.00 93.94 121 VAL A N 1
ATOM 970 C CA . VAL A 1 121 ? 11.048 -12.079 -8.557 1.00 93.94 121 VAL A CA 1
ATOM 971 C C . VAL A 1 121 ? 11.112 -11.093 -9.716 1.00 93.94 121 VAL A C 1
ATOM 973 O O . VAL A 1 121 ? 10.423 -10.073 -9.755 1.00 93.94 121 VAL A O 1
ATOM 976 N N . MET A 1 122 ? 11.920 -11.422 -10.722 1.00 94.88 122 MET A N 1
ATOM 977 C CA . MET A 1 122 ? 11.950 -10.650 -11.957 1.00 94.88 122 MET A CA 1
ATOM 978 C C . MET A 1 122 ? 10.670 -10.875 -12.769 1.00 94.88 122 MET A C 1
ATOM 980 O O . MET A 1 122 ? 10.352 -12.004 -13.148 1.00 94.88 122 MET A O 1
ATOM 984 N N . GLU A 1 123 ? 9.964 -9.792 -13.092 1.00 94.69 123 GLU A N 1
ATOM 985 C CA . GLU A 1 123 ? 8.834 -9.844 -14.015 1.00 94.69 123 GLU A CA 1
ATOM 986 C C . GLU A 1 123 ? 9.296 -10.081 -15.464 1.00 94.69 123 GLU A C 1
ATOM 988 O O . GLU A 1 123 ? 10.321 -9.551 -15.906 1.00 94.69 123 GLU A O 1
ATOM 993 N N . SER A 1 124 ? 8.510 -10.851 -16.227 1.00 93.94 124 SER A N 1
ATOM 994 C CA . SER A 1 124 ? 8.756 -11.084 -17.653 1.00 93.94 124 SER A CA 1
ATOM 995 C C . SER A 1 124 ? 8.840 -9.772 -18.440 1.00 93.94 124 SER A C 1
ATOM 997 O O . SER A 1 124 ? 7.988 -8.893 -18.319 1.00 93.94 124 SER A O 1
ATOM 999 N N . GLN A 1 125 ? 9.865 -9.672 -19.287 1.00 92.62 125 GLN A N 1
ATOM 1000 C CA . GLN A 1 125 ? 10.109 -8.524 -20.165 1.00 92.62 125 GLN A CA 1
ATOM 1001 C C . GLN A 1 125 ? 9.617 -8.754 -21.601 1.00 92.62 125 GLN A C 1
ATOM 1003 O O . GLN A 1 125 ? 9.856 -7.913 -22.464 1.00 92.62 125 GLN A O 1
ATOM 1008 N N . ASP A 1 126 ? 8.959 -9.887 -21.859 1.00 95.50 126 ASP A N 1
ATOM 1009 C CA . ASP A 1 126 ? 8.382 -10.206 -23.164 1.00 95.50 126 ASP A CA 1
ATOM 1010 C C . ASP A 1 126 ? 7.252 -9.222 -23.514 1.00 95.50 126 ASP A C 1
ATOM 1012 O O . ASP A 1 126 ? 6.399 -8.924 -22.675 1.00 95.50 126 ASP A O 1
ATOM 1016 N N . ASP A 1 127 ? 7.214 -8.724 -24.751 1.00 94.62 127 ASP A N 1
ATOM 1017 C CA . ASP A 1 127 ? 6.201 -7.753 -25.191 1.00 94.62 127 ASP A CA 1
ATOM 1018 C C . ASP A 1 127 ? 4.776 -8.338 -25.223 1.00 94.62 127 ASP A C 1
ATOM 1020 O O . ASP A 1 127 ? 3.800 -7.586 -25.205 1.00 94.62 127 ASP A O 1
ATOM 1024 N N . SER A 1 128 ? 4.635 -9.668 -25.230 1.00 95.19 128 SER A N 1
ATOM 1025 C CA . SER A 1 128 ? 3.355 -10.370 -25.075 1.00 95.19 128 SER A CA 1
ATOM 1026 C C . SER A 1 128 ? 2.927 -10.549 -23.614 1.00 95.19 128 SER A C 1
ATOM 1028 O O . SER A 1 128 ? 1.766 -10.883 -23.351 1.00 95.19 128 SER A O 1
ATOM 1030 N N . HIS A 1 129 ? 3.818 -10.301 -22.643 1.00 93.56 129 HIS A N 1
ATOM 1031 C CA . HIS A 1 129 ? 3.466 -10.339 -21.225 1.00 93.56 129 HIS A CA 1
ATOM 1032 C C . HIS A 1 129 ? 2.432 -9.253 -20.931 1.00 93.56 129 HIS A C 1
ATOM 1034 O O . HIS A 1 129 ? 2.651 -8.071 -21.186 1.00 93.56 129 HIS A O 1
ATOM 1040 N N . ARG A 1 130 ? 1.271 -9.634 -20.395 1.00 93.75 130 ARG A N 1
ATOM 1041 C CA . ARG A 1 130 ? 0.104 -8.740 -20.313 1.00 93.75 130 ARG A CA 1
ATOM 1042 C C . ARG A 1 130 ? 0.379 -7.409 -19.583 1.00 93.75 130 ARG A C 1
ATOM 1044 O O . ARG A 1 130 ? -0.024 -6.383 -20.128 1.00 93.75 130 ARG A O 1
ATOM 1051 N N . PRO A 1 131 ? 1.029 -7.372 -18.403 1.00 94.12 131 PRO A N 1
ATOM 1052 C CA . PRO A 1 131 ? 1.455 -6.125 -17.762 1.00 94.12 131 PRO A CA 1
ATOM 1053 C C . PRO A 1 131 ? 2.343 -5.250 -18.646 1.00 94.12 131 PRO A C 1
ATOM 1055 O O . PRO A 1 131 ? 2.126 -4.043 -18.716 1.00 94.12 131 PRO A O 1
ATOM 1058 N N . ARG A 1 132 ? 3.292 -5.846 -19.377 1.00 94.19 132 ARG A N 1
ATOM 1059 C CA . ARG A 1 132 ? 4.168 -5.132 -20.313 1.00 94.19 132 ARG A CA 1
ATOM 1060 C C . ARG A 1 132 ? 3.370 -4.556 -21.480 1.00 94.19 132 ARG A C 1
ATOM 1062 O O . ARG A 1 132 ? 3.412 -3.349 -21.704 1.00 94.19 132 ARG A O 1
ATOM 1069 N N . PHE A 1 133 ? 2.579 -5.396 -22.143 1.00 95.62 133 PHE A N 1
ATOM 1070 C CA . PHE A 1 133 ? 1.725 -5.019 -23.270 1.00 95.62 133 PHE A CA 1
ATOM 1071 C C . PHE A 1 133 ? 0.735 -3.899 -22.916 1.00 95.62 133 PHE A C 1
ATOM 1073 O O . PHE A 1 133 ? 0.525 -2.971 -23.692 1.00 95.62 133 PHE A O 1
ATOM 1080 N N . LEU A 1 134 ? 0.127 -3.967 -21.730 1.00 95.12 134 LEU A N 1
ATOM 1081 C CA . LEU A 1 134 ? -0.870 -3.000 -21.263 1.00 95.12 134 LEU A CA 1
ATOM 1082 C C . LEU A 1 134 ? -0.266 -1.825 -20.473 1.00 95.12 134 LEU A C 1
ATOM 1084 O O . LEU A 1 134 ? -1.020 -1.017 -19.930 1.00 95.12 134 LEU A O 1
ATOM 1088 N N . GLY A 1 135 ? 1.064 -1.719 -20.394 1.00 95.50 135 GLY A N 1
ATOM 1089 C CA . GLY A 1 135 ? 1.756 -0.568 -19.809 1.00 95.50 135 GLY A CA 1
ATOM 1090 C C . GLY A 1 135 ? 1.656 -0.447 -18.285 1.00 95.50 135 GLY A C 1
ATOM 1091 O O . GLY A 1 135 ? 1.684 0.666 -17.763 1.00 95.50 135 GLY A O 1
ATOM 1092 N N . PHE A 1 136 ? 1.529 -1.560 -17.563 1.00 95.25 136 PHE A N 1
ATOM 1093 C CA . PHE A 1 136 ? 1.516 -1.592 -16.095 1.00 95.25 136 PHE A CA 1
ATOM 1094 C C . PHE A 1 136 ? 2.523 -2.579 -15.484 1.00 95.25 136 PHE A C 1
ATOM 1096 O O . PHE A 1 136 ? 2.389 -2.926 -14.319 1.00 95.25 136 PHE A O 1
ATOM 1103 N N . ALA A 1 137 ? 3.527 -3.027 -16.243 1.00 95.19 137 ALA A N 1
ATOM 1104 C CA . ALA A 1 137 ? 4.639 -3.802 -15.691 1.00 95.19 137 ALA A CA 1
ATOM 1105 C C . ALA A 1 137 ? 5.331 -3.065 -14.527 1.00 95.19 137 ALA A C 1
ATOM 1107 O O . ALA A 1 137 ? 5.332 -1.831 -14.478 1.00 95.19 137 ALA A O 1
ATOM 1108 N N . SER A 1 138 ? 5.924 -3.843 -13.626 1.00 95.31 138 SER A N 1
ATOM 1109 C CA . SER A 1 138 ? 6.678 -3.398 -12.461 1.00 95.31 138 SER A CA 1
ATOM 1110 C C . SER A 1 138 ? 7.712 -2.336 -12.830 1.00 95.31 138 SER A C 1
ATOM 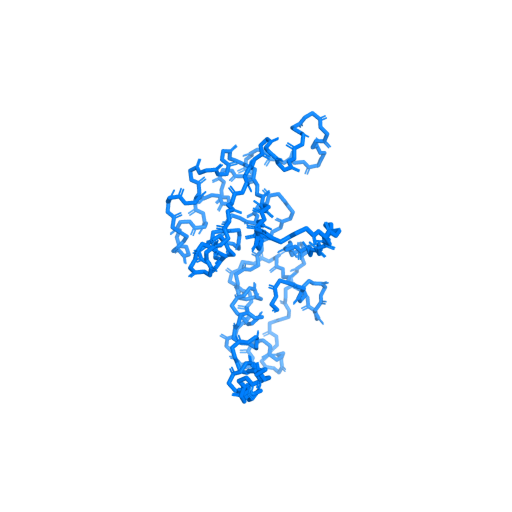1112 O O . SER A 1 138 ? 8.494 -2.489 -13.773 1.00 95.31 138 SER A O 1
ATOM 1114 N N . LEU A 1 139 ? 7.731 -1.258 -12.047 1.00 95.56 139 LEU A N 1
ATOM 1115 C CA . LEU A 1 139 ? 8.772 -0.233 -12.095 1.00 95.56 139 LEU A CA 1
ATOM 1116 C C . LEU A 1 139 ? 9.958 -0.537 -11.168 1.00 95.56 139 LEU A C 1
ATOM 1118 O O . LEU A 1 139 ? 10.927 0.222 -11.173 1.00 95.56 139 LEU A O 1
ATOM 1122 N N . ALA A 1 140 ? 9.896 -1.618 -10.388 1.00 94.75 140 ALA A N 1
ATOM 1123 C CA . ALA A 1 140 ? 10.945 -2.042 -9.469 1.00 94.75 140 ALA A CA 1
ATOM 1124 C C . ALA A 1 140 ? 11.573 -3.363 -9.959 1.00 94.75 140 ALA A C 1
ATOM 1126 O O . ALA A 1 140 ? 10.992 -4.434 -9.769 1.00 94.75 140 ALA A O 1
ATOM 1127 N N . PRO A 1 141 ? 12.752 -3.324 -10.614 1.00 93.6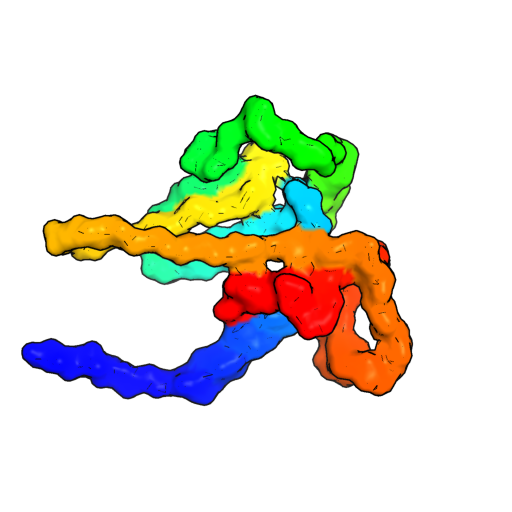9 141 PRO A N 1
ATOM 1128 C CA . PRO A 1 141 ? 13.407 -4.532 -11.104 1.00 93.69 141 PRO A CA 1
ATOM 1129 C C . PRO A 1 141 ? 13.629 -5.553 -9.986 1.00 93.69 141 PRO A C 1
ATOM 1131 O O . PRO A 1 141 ? 14.187 -5.221 -8.945 1.00 93.69 141 PRO A O 1
ATOM 1134 N N . GLY A 1 142 ? 13.227 -6.802 -10.229 1.00 94.81 142 GLY A N 1
ATOM 1135 C CA . GLY A 1 142 ? 13.360 -7.886 -9.254 1.00 94.81 142 GLY A CA 1
ATOM 1136 C C . GLY A 1 142 ? 12.233 -7.976 -8.224 1.00 94.81 142 GLY A C 1
ATOM 1137 O O . GLY A 1 142 ? 12.310 -8.859 -7.382 1.00 94.81 142 GLY A O 1
ATOM 1138 N N . ILE A 1 143 ? 11.201 -7.129 -8.307 1.00 94.75 143 ILE A N 1
ATOM 1139 C CA . ILE A 1 143 ? 10.019 -7.173 -7.437 1.00 94.75 143 ILE A CA 1
ATOM 1140 C C . ILE A 1 143 ? 8.762 -7.184 -8.314 1.00 94.75 143 ILE A C 1
ATOM 1142 O O . ILE A 1 143 ? 8.635 -6.375 -9.241 1.00 94.75 1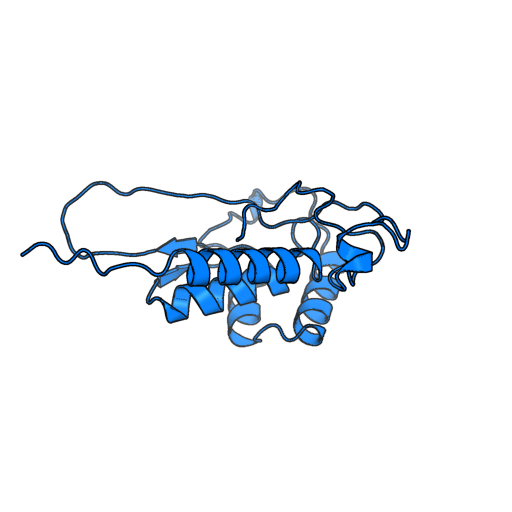43 ILE A O 1
ATOM 1146 N N . ALA A 1 144 ? 7.818 -8.088 -8.040 1.00 93.81 144 ALA A N 1
ATOM 1147 C CA . ALA A 1 144 ? 6.544 -8.144 -8.753 1.00 93.81 144 ALA A CA 1
ATOM 1148 C C . ALA A 1 144 ? 5.447 -8.847 -7.943 1.00 93.81 144 ALA A C 1
ATOM 1150 O O . ALA A 1 144 ? 5.703 -9.837 -7.269 1.00 93.81 144 ALA A O 1
ATOM 1151 N N . HIS A 1 145 ? 4.183 -8.457 -8.131 1.00 85.75 145 HIS A N 1
ATOM 1152 C CA . HIS A 1 145 ? 3.030 -9.232 -7.633 1.00 85.75 145 HIS A CA 1
ATOM 1153 C C . HIS A 1 145 ? 2.750 -10.516 -8.460 1.00 85.75 145 HIS A C 1
ATOM 1155 O O . HIS A 1 145 ? 1.686 -11.133 -8.337 1.00 85.75 145 HIS A O 1
ATOM 1161 N N . ALA A 1 146 ? 3.700 -10.928 -9.317 1.00 80.25 146 ALA A N 1
ATOM 1162 C CA . ALA A 1 146 ? 3.632 -12.071 -10.237 1.00 80.25 146 ALA A CA 1
ATOM 1163 C C . ALA A 1 146 ? 2.268 -12.184 -10.963 1.00 80.25 146 ALA A C 1
ATOM 1165 O O . ALA A 1 146 ? 1.578 -11.187 -11.170 1.00 80.25 146 ALA A O 1
ATOM 1166 N N . CYS A 1 147 ? 1.838 -13.374 -11.398 1.00 61.00 147 CYS A N 1
ATOM 1167 C CA . CYS A 1 147 ? 0.522 -13.562 -12.028 1.00 61.00 147 CYS A CA 1
ATOM 1168 C C . CYS A 1 147 ? -0.666 -13.472 -11.039 1.00 61.00 147 CYS A C 1
ATOM 1170 O O . CYS A 1 147 ? -1.695 -14.102 -11.267 1.00 61.00 147 CYS A O 1
ATOM 1172 N N . GLY A 1 148 ? -0.559 -12.652 -9.984 1.00 59.31 148 GLY A N 1
ATOM 1173 C CA . GLY A 1 148 ? -1.604 -12.423 -8.985 1.00 59.31 148 GLY A CA 1
ATOM 1174 C C . GLY A 1 148 ? -1.335 -13.063 -7.627 1.00 59.31 148 GLY A C 1
ATOM 1175 O O . GLY A 1 148 ? -2.296 -13.507 -7.014 1.00 59.31 148 GLY A O 1
ATOM 1176 N N . HIS A 1 149 ? -0.072 -13.109 -7.182 1.00 72.75 149 HIS A N 1
ATOM 1177 C CA . HIS A 1 149 ? 0.284 -13.540 -5.823 1.00 72.75 149 HIS A CA 1
ATOM 1178 C C . HIS A 1 149 ? -0.481 -12.705 -4.790 1.00 72.75 149 HIS A C 1
ATOM 1180 O O . HIS A 1 149 ? -1.218 -13.268 -3.992 1.00 72.75 149 HIS A O 1
ATOM 1186 N N . ASP A 1 150 ? -0.435 -11.376 -4.942 1.00 72.75 150 ASP A N 1
ATOM 1187 C CA . ASP A 1 150 ? -1.192 -10.439 -4.112 1.00 72.75 150 ASP A CA 1
ATOM 1188 C C . ASP A 1 150 ? -1.960 -9.444 -4.970 1.00 72.75 150 ASP A C 1
ATOM 1190 O O . ASP A 1 150 ? -1.578 -8.303 -5.209 1.00 72.75 150 ASP A O 1
ATOM 1194 N N . ALA A 1 151 ? -3.093 -9.925 -5.475 1.00 77.19 151 ALA A N 1
ATOM 1195 C CA . ALA A 1 151 ? -4.130 -9.075 -6.050 1.00 77.19 151 ALA A CA 1
ATOM 1196 C C . ALA A 1 151 ? -5.052 -8.463 -4.981 1.00 77.19 151 ALA A C 1
ATOM 1198 O O . ALA A 1 151 ? -5.978 -7.743 -5.339 1.00 77.19 151 ALA A O 1
ATOM 1199 N N . HIS A 1 152 ? -4.846 -8.827 -3.714 1.00 89.06 152 HIS A N 1
ATOM 1200 C CA . HIS A 1 152 ? -5.828 -8.753 -2.635 1.00 89.06 152 HIS A CA 1
ATOM 1201 C C . HIS A 1 152 ? -6.129 -7.330 -2.158 1.00 89.06 152 HIS A C 1
ATOM 1203 O O . HIS A 1 152 ? -7.192 -7.094 -1.595 1.00 89.06 152 HIS A O 1
ATOM 1209 N N . THR A 1 153 ? -5.215 -6.390 -2.401 1.00 90.25 153 THR A N 1
ATOM 1210 C CA . THR A 1 153 ? -5.353 -4.984 -1.999 1.00 90.25 153 THR A CA 1
ATOM 1211 C C . THR A 1 153 ? -6.478 -4.243 -2.729 1.00 90.25 153 THR A C 1
ATOM 1213 O O . THR A 1 153 ? -6.996 -3.260 -2.202 1.00 90.25 153 THR A O 1
ATOM 1216 N N . ALA A 1 154 ? -6.819 -4.663 -3.954 1.00 87.00 154 ALA A N 1
ATOM 1217 C CA . ALA A 1 154 ? -7.807 -4.011 -4.817 1.00 87.00 154 ALA A CA 1
ATOM 1218 C C . ALA A 1 154 ? -9.160 -4.727 -4.756 1.00 87.00 154 ALA A C 1
ATOM 1220 O O . ALA A 1 154 ? -10.154 -4.046 -4.429 1.00 87.00 154 ALA A O 1
#

Radius of gyration: 17.11 Å; chains: 1; bounding box: 56×26×44 Å

InterPro domains:
  IPR052030 Peptidase M20/M20A family hydrolases [PTHR30575] (12-153)

Sequence (154 aa):
MTFFQNYDEQALSQRLMNYRREFHRYPESAWCEFFTTCRIAAHMEHHGYQLAFADEIIARSAIMGRDEESVIEAQKRALTWGADPKYLAQMDGITGLGAILDTGHDGPTVAFRFDIDAVDVMESQDDSHRPRFLGFASLAPGIAHACGHDAHTA

Organism: Photobacterium damselae subsp. damselae (NCBI:txid85581)